Protein AF-X1L634-F1 (afdb_monomer_lite)

Structure (mmCIF, N/CA/C/O backbone):
data_AF-X1L634-F1
#
_entry.id   AF-X1L634-F1
#
loop_
_atom_site.group_PDB
_atom_site.id
_atom_site.type_symbol
_atom_site.label_atom_id
_atom_site.label_alt_id
_atom_site.label_comp_id
_atom_site.label_asym_id
_atom_site.label_entity_id
_atom_site.label_seq_id
_atom_site.pdbx_PDB_ins_code
_atom_site.Cartn_x
_atom_site.Cartn_y
_atom_site.Cartn_z
_atom_site.occupancy
_atom_site.B_iso_or_equiv
_atom_site.auth_seq_id
_atom_site.auth_comp_id
_atom_site.auth_asym_id
_atom_site.auth_atom_id
_atom_site.pdbx_PDB_model_num
ATOM 1 N N . THR A 1 1 ? -13.452 13.736 -0.207 1.00 89.75 1 THR A N 1
ATOM 2 C CA . THR A 1 1 ? -13.355 13.760 1.268 1.00 89.75 1 THR A CA 1
ATOM 3 C C . THR A 1 1 ? -12.512 12.580 1.729 1.00 89.75 1 THR A C 1
ATOM 5 O O . THR A 1 1 ? -12.199 11.724 0.900 1.00 89.75 1 THR A O 1
ATOM 8 N N . TYR A 1 2 ? -12.031 12.598 2.971 1.00 94.56 2 TYR A N 1
ATOM 9 C CA . TYR A 1 2 ? -11.241 11.515 3.565 1.00 94.56 2 TYR A CA 1
ATOM 10 C C . TYR A 1 2 ? -11.591 11.370 5.049 1.00 94.56 2 TYR A C 1
ATOM 12 O O . TYR A 1 2 ? -11.987 12.347 5.691 1.00 94.56 2 TYR A O 1
ATOM 20 N N . GLU A 1 3 ? -11.330 10.192 5.604 1.00 94.62 3 GLU A N 1
ATOM 21 C CA . GLU A 1 3 ? -11.513 9.882 7.019 1.00 94.62 3 GLU A CA 1
ATOM 22 C C . GLU A 1 3 ? -10.282 9.184 7.600 1.00 94.62 3 GLU A C 1
ATOM 24 O O . GLU A 1 3 ? -9.400 8.722 6.872 1.00 94.62 3 GLU A O 1
ATOM 29 N N . THR A 1 4 ? -10.201 9.137 8.928 1.00 96.25 4 THR A N 1
ATOM 30 C CA . THR A 1 4 ? -9.177 8.359 9.629 1.00 96.25 4 THR A CA 1
ATOM 31 C C . THR A 1 4 ? -9.738 6.980 9.942 1.00 96.25 4 THR A C 1
ATOM 33 O O . THR A 1 4 ? -10.678 6.868 10.725 1.00 96.25 4 THR A O 1
ATOM 36 N N . SER A 1 5 ? -9.118 5.937 9.402 1.00 95.94 5 SER A N 1
ATOM 37 C CA . SER A 1 5 ? -9.476 4.548 9.683 1.00 95.94 5 SER A CA 1
ATOM 38 C C . SER A 1 5 ? -8.408 3.896 10.556 1.00 95.94 5 SER A C 1
ATOM 40 O O . SER A 1 5 ? -7.202 4.042 10.324 1.00 95.94 5 SER A O 1
ATOM 42 N N . VAL A 1 6 ? -8.855 3.192 11.593 1.00 97.19 6 VAL A N 1
ATOM 43 C CA . VAL A 1 6 ? -7.981 2.494 12.542 1.00 97.19 6 VAL A CA 1
ATOM 44 C C . VAL A 1 6 ? -7.531 1.168 11.935 1.00 97.19 6 VAL A C 1
ATOM 46 O O . VAL A 1 6 ? -8.321 0.464 11.316 1.00 97.19 6 VAL A O 1
ATOM 49 N N . ASN A 1 7 ? -6.263 0.819 12.142 1.00 96.56 7 ASN A N 1
ATOM 50 C CA . ASN A 1 7 ? -5.641 -0.415 11.679 1.00 96.56 7 ASN A CA 1
ATOM 51 C C . ASN A 1 7 ? -5.010 -1.180 12.857 1.00 96.56 7 ASN A C 1
ATOM 53 O O . ASN A 1 7 ? -3.797 -1.092 13.068 1.00 96.56 7 ASN A O 1
ATOM 57 N N . PRO A 1 8 ? -5.803 -1.907 13.666 1.00 96.31 8 PRO A N 1
ATOM 58 C CA . PRO A 1 8 ? -5.283 -2.619 14.835 1.00 96.31 8 PRO A CA 1
ATOM 59 C C . PRO A 1 8 ? -4.220 -3.666 14.468 1.00 96.31 8 PRO A C 1
ATOM 61 O O . PRO A 1 8 ? -3.242 -3.838 15.201 1.00 96.31 8 PRO A O 1
ATOM 64 N N . GLU A 1 9 ? -4.398 -4.305 13.308 1.00 97.06 9 GLU A N 1
ATOM 65 C CA . GLU A 1 9 ? -3.543 -5.362 12.758 1.00 97.06 9 GLU A CA 1
ATOM 66 C C . GLU A 1 9 ? -2.249 -4.833 12.107 1.00 97.06 9 GLU A C 1
ATOM 68 O O . GLU A 1 9 ? -1.336 -5.613 11.855 1.00 97.06 9 GLU A O 1
ATOM 73 N N . GLY A 1 10 ? -2.133 -3.522 11.857 1.00 97.50 10 GLY A N 1
ATOM 74 C CA . GLY A 1 10 ? -0.923 -2.931 11.273 1.00 97.50 10 GLY A CA 1
ATOM 75 C C . GLY A 1 10 ? 0.283 -3.069 12.200 1.00 97.50 10 GLY A C 1
ATOM 76 O O . GLY A 1 10 ? 0.157 -2.884 13.408 1.00 97.50 10 GLY A O 1
ATOM 77 N N . LEU A 1 11 ? 1.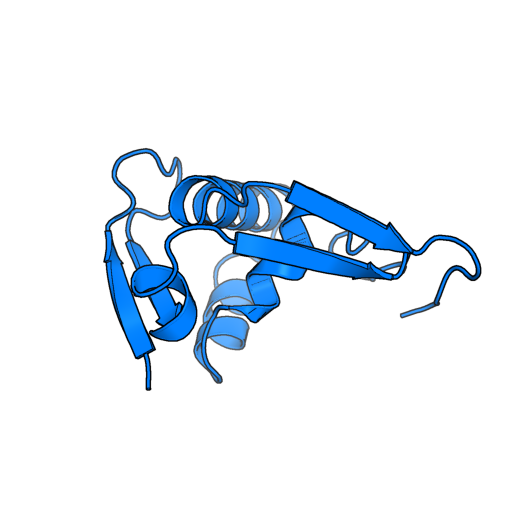465 -3.375 11.674 1.00 98.00 11 LEU A N 1
ATOM 78 C CA . LEU A 1 11 ? 2.656 -3.608 12.486 1.00 98.00 11 LEU A CA 1
ATOM 79 C C . LEU A 1 11 ? 3.248 -2.304 13.040 1.00 98.00 11 LEU A C 1
ATOM 81 O O . LEU A 1 11 ? 3.517 -2.212 14.237 1.00 98.00 11 LEU A O 1
ATOM 85 N N . ILE A 1 12 ? 3.423 -1.290 12.188 1.00 97.62 12 ILE A N 1
ATOM 86 C CA . ILE A 1 12 ? 4.116 -0.034 12.522 1.00 97.62 12 ILE A CA 1
ATOM 87 C C . ILE A 1 12 ? 3.223 1.210 12.393 1.00 97.62 12 ILE A C 1
ATOM 89 O O . ILE A 1 12 ? 3.501 2.238 13.017 1.00 97.62 12 ILE A O 1
ATOM 93 N N . VAL A 1 13 ? 2.132 1.139 11.623 1.00 97.81 13 VAL A N 1
ATOM 94 C CA . VAL A 1 13 ? 1.127 2.201 11.490 1.00 97.81 13 VAL A CA 1
ATOM 95 C C . VAL A 1 13 ? -0.254 1.679 11.883 1.00 97.81 13 VAL A C 1
ATOM 97 O O . VAL A 1 13 ? -0.853 0.842 11.212 1.00 97.81 13 VAL A O 1
ATOM 100 N N . LYS A 1 14 ? -0.788 2.242 12.974 1.00 97.56 14 LYS A N 1
ATOM 101 C CA . LYS A 1 14 ? -2.065 1.834 13.585 1.00 97.56 14 LYS A CA 1
ATOM 102 C C . LYS A 1 14 ? -3.291 2.612 13.104 1.00 97.56 14 LYS A C 1
ATOM 104 O O . LYS A 1 14 ? -4.401 2.339 13.547 1.00 97.56 14 LYS A O 1
ATOM 109 N N . SER A 1 15 ? -3.120 3.601 12.233 1.00 96.81 15 SER A N 1
ATOM 110 C CA . SER A 1 15 ? -4.230 4.296 11.574 1.00 96.81 15 SER A CA 1
ATOM 111 C C . SER A 1 15 ? -3.751 5.036 10.331 1.00 96.81 15 SER A C 1
ATOM 113 O O . SER A 1 15 ? -2.606 5.490 10.271 1.00 96.81 15 SER A O 1
ATOM 115 N N . PHE A 1 16 ? -4.638 5.181 9.352 1.00 97.31 16 PHE A N 1
ATOM 116 C CA . PHE A 1 16 ? -4.377 5.934 8.131 1.00 97.31 16 PHE A CA 1
ATOM 117 C C . PHE A 1 16 ? -5.506 6.918 7.866 1.00 97.31 16 PHE A C 1
ATOM 119 O O . PHE A 1 16 ? -6.671 6.622 8.116 1.00 97.31 16 PHE A O 1
ATOM 126 N N . LYS A 1 17 ? -5.160 8.073 7.295 1.00 96.38 17 LYS A N 1
ATOM 127 C CA . LYS A 1 17 ? -6.143 8.889 6.582 1.00 96.38 17 LYS A CA 1
ATOM 128 C C . LYS A 1 17 ? -6.311 8.297 5.188 1.00 96.38 17 LYS A C 1
ATOM 130 O O . LYS A 1 17 ? -5.323 8.224 4.456 1.00 96.38 17 LYS A O 1
ATOM 135 N N . ILE A 1 18 ? -7.523 7.890 4.834 1.00 95.94 18 ILE A N 1
ATOM 136 C CA . ILE A 1 18 ? -7.853 7.272 3.545 1.00 95.94 18 ILE A CA 1
ATOM 137 C C . ILE A 1 18 ? -9.063 7.961 2.920 1.00 95.94 18 ILE A C 1
ATOM 139 O O . ILE A 1 18 ? -9.885 8.553 3.616 1.00 95.94 18 ILE A O 1
ATOM 143 N N . ILE A 1 19 ? -9.167 7.920 1.594 1.00 95.75 19 ILE A N 1
ATOM 144 C CA . ILE A 1 19 ? -10.339 8.458 0.893 1.00 95.75 19 ILE A CA 1
ATOM 145 C C . ILE A 1 19 ? -11.622 7.708 1.294 1.00 95.75 19 ILE A C 1
ATOM 147 O O . ILE A 1 19 ? -11.627 6.480 1.349 1.00 95.75 19 ILE A O 1
ATOM 151 N N . ASP A 1 20 ? -12.731 8.429 1.486 1.00 94.69 20 ASP A N 1
ATOM 152 C CA . ASP A 1 20 ? -14.012 7.842 1.936 1.00 94.69 20 ASP A CA 1
ATOM 153 C C . ASP A 1 20 ? -14.559 6.758 0.997 1.00 94.69 20 ASP A C 1
ATOM 155 O O . ASP A 1 20 ? -15.373 5.930 1.392 1.00 94.69 20 ASP A O 1
ATOM 159 N N . ALA A 1 21 ? -14.161 6.781 -0.279 1.00 93.38 21 ALA A N 1
ATOM 160 C CA . ALA A 1 21 ? -14.593 5.781 -1.251 1.00 93.38 21 ALA A CA 1
ATOM 161 C C . ALA A 1 21 ? -14.172 4.361 -0.840 1.00 93.38 21 ALA A C 1
ATOM 163 O O . ALA A 1 21 ? -14.868 3.405 -1.155 1.00 93.38 21 ALA A O 1
ATOM 164 N N . VAL A 1 22 ? -13.051 4.231 -0.125 1.00 93.06 22 VAL A N 1
ATOM 165 C CA . VAL A 1 22 ? -12.523 2.946 0.349 1.00 93.06 22 VAL A CA 1
ATOM 166 C C . VAL A 1 22 ? -13.391 2.384 1.468 1.00 93.06 22 VAL A C 1
ATOM 168 O O . VAL A 1 22 ? -13.716 1.205 1.438 1.00 93.06 22 VAL A O 1
ATOM 171 N N . SER A 1 23 ? -13.798 3.211 2.433 1.00 88.38 23 SER A N 1
ATOM 172 C CA . SER A 1 23 ? -14.580 2.745 3.582 1.00 88.38 23 SER A CA 1
ATOM 173 C C . SER A 1 23 ? -16.052 2.503 3.276 1.00 88.38 23 SER A C 1
ATOM 175 O O . SER A 1 23 ? -16.706 1.728 3.967 1.00 88.38 23 SER A O 1
ATOM 177 N N . LYS A 1 24 ? -16.571 3.140 2.225 1.00 92.75 24 LYS A N 1
ATOM 178 C CA . LYS A 1 24 ? -17.954 2.968 1.759 1.00 92.75 24 LYS A CA 1
ATOM 179 C C . LYS A 1 24 ? -18.128 1.808 0.778 1.00 92.75 24 LYS A C 1
ATOM 181 O O . LYS A 1 24 ? -19.258 1.519 0.401 1.00 92.75 24 LYS A O 1
ATOM 186 N N . ALA A 1 25 ? -17.042 1.191 0.318 1.00 94.94 25 ALA A N 1
ATOM 187 C CA . ALA A 1 25 ? -17.101 0.122 -0.668 1.00 94.94 25 ALA A CA 1
ATOM 188 C C . ALA A 1 25 ? -17.295 -1.249 -0.006 1.00 94.94 25 ALA A C 1
ATOM 190 O O . ALA A 1 25 ? -16.574 -1.602 0.924 1.00 94.94 25 ALA A O 1
ATOM 191 N N . ASP A 1 26 ? -18.190 -2.073 -0.556 1.00 96.88 26 ASP A N 1
ATOM 192 C CA . ASP A 1 26 ? -18.341 -3.472 -0.129 1.00 96.88 26 ASP A CA 1
ATOM 193 C C . ASP A 1 26 ? -17.107 -4.318 -0.473 1.00 96.88 26 ASP A C 1
ATOM 195 O O . ASP A 1 26 ? -16.736 -5.256 0.243 1.00 96.88 26 ASP A O 1
ATOM 199 N N . LYS A 1 27 ? -16.489 -4.011 -1.621 1.00 97.19 27 LYS A N 1
ATOM 200 C CA . LYS A 1 27 ? -15.291 -4.663 -2.152 1.00 97.19 27 LYS A CA 1
ATOM 201 C C . LYS A 1 27 ? -14.429 -3.654 -2.891 1.00 97.19 27 LYS A C 1
ATOM 203 O O . LYS A 1 27 ? -14.930 -2.765 -3.573 1.00 97.19 27 LYS A O 1
ATOM 208 N N . ILE A 1 28 ? -13.120 -3.860 -2.810 1.00 96.94 28 ILE A N 1
ATOM 209 C CA . ILE A 1 28 ? -12.126 -3.048 -3.507 1.00 96.94 28 ILE A CA 1
ATOM 210 C C . ILE A 1 28 ? -11.431 -3.918 -4.544 1.00 96.94 28 ILE A C 1
ATOM 212 O O . ILE A 1 28 ? -10.903 -4.982 -4.217 1.00 96.94 28 ILE A O 1
ATOM 216 N N . ILE A 1 29 ? -11.419 -3.443 -5.788 1.00 97.88 29 ILE A N 1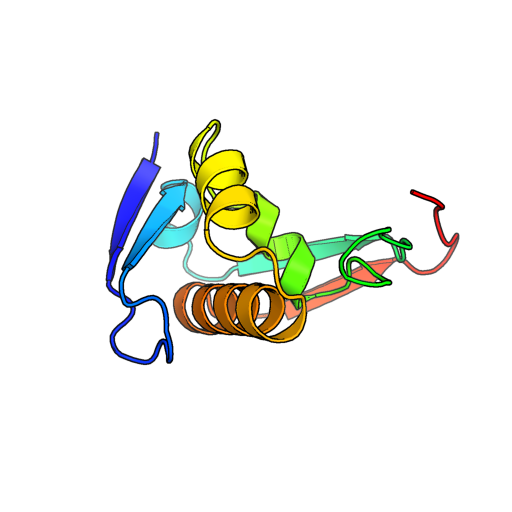
ATOM 217 C CA . ILE A 1 29 ? -10.666 -4.039 -6.890 1.00 97.88 29 ILE A CA 1
ATOM 218 C C . ILE A 1 29 ? -9.571 -3.047 -7.275 1.00 97.88 29 ILE A C 1
ATOM 220 O O . ILE A 1 29 ? -9.850 -1.921 -7.683 1.00 97.88 29 ILE A O 1
ATOM 224 N N . SER A 1 30 ? -8.319 -3.460 -7.112 1.00 97.62 30 SER A N 1
ATOM 225 C CA . SER A 1 30 ? -7.138 -2.654 -7.418 1.00 97.62 30 SER A CA 1
ATOM 226 C C . SER A 1 30 ? -6.632 -3.014 -8.811 1.00 97.62 30 SER A C 1
ATOM 228 O O . SER A 1 30 ? -6.302 -4.171 -9.065 1.00 97.62 30 SER A O 1
ATOM 230 N N . ILE A 1 31 ? -6.573 -2.036 -9.715 1.00 97.19 31 ILE A N 1
ATOM 231 C CA . ILE A 1 31 ? -6.083 -2.210 -11.091 1.00 97.19 31 ILE A CA 1
ATOM 232 C C . ILE A 1 31 ? -4.886 -1.285 -11.304 1.00 97.19 31 ILE A C 1
ATOM 234 O O . ILE A 1 31 ? -4.939 -0.114 -10.923 1.00 97.19 31 ILE A O 1
ATOM 238 N N . TYR A 1 32 ? -3.802 -1.803 -11.882 1.00 96.00 32 TYR A N 1
ATOM 239 C CA . TYR A 1 32 ? -2.563 -1.047 -12.081 1.00 96.00 32 TYR A CA 1
ATOM 240 C C . TYR A 1 32 ? -1.687 -1.637 -13.190 1.00 96.00 32 TYR A C 1
ATOM 242 O O . TYR A 1 32 ? -1.830 -2.795 -13.574 1.00 96.00 32 TYR A O 1
ATOM 250 N N . LYS A 1 33 ? -0.750 -0.829 -13.694 1.00 96.31 33 LYS A N 1
ATOM 251 C CA . LYS A 1 33 ? 0.258 -1.246 -14.679 1.00 96.31 33 LYS A CA 1
ATOM 252 C C . LYS A 1 33 ? 1.464 -1.885 -13.990 1.00 96.31 33 LYS A C 1
ATOM 254 O O . LYS A 1 33 ? 1.839 -1.478 -12.886 1.00 96.31 33 LYS A O 1
ATOM 259 N N . LEU A 1 34 ? 2.128 -2.823 -14.665 1.00 96.88 34 LEU A N 1
ATOM 260 C CA . LEU A 1 34 ? 3.498 -3.191 -14.314 1.00 96.88 34 LEU A CA 1
ATOM 261 C C . LEU A 1 34 ? 4.411 -1.984 -14.571 1.00 96.88 34 LEU A C 1
ATOM 263 O O . LEU A 1 34 ? 4.550 -1.537 -15.707 1.00 96.88 34 LEU A O 1
ATOM 267 N N . LYS A 1 35 ? 5.012 -1.443 -13.510 1.00 96.75 35 LYS A N 1
ATOM 268 C CA . LYS A 1 35 ? 5.892 -0.273 -13.575 1.00 96.75 35 LYS A CA 1
ATOM 269 C C . LYS A 1 35 ? 7.054 -0.413 -12.593 1.00 96.75 35 LYS A C 1
ATOM 271 O O . LYS A 1 35 ? 6.828 -0.889 -11.472 1.00 96.75 35 LYS A O 1
ATOM 276 N N . THR A 1 36 ? 8.248 0.033 -12.984 1.00 97.06 36 THR A N 1
ATOM 277 C CA . THR A 1 36 ? 9.364 0.264 -12.051 1.00 97.06 36 THR A CA 1
ATOM 278 C C . THR A 1 36 ? 9.012 1.345 -11.016 1.00 97.06 36 THR A C 1
ATOM 280 O O . THR A 1 36 ? 7.953 1.975 -11.080 1.00 97.06 36 THR A O 1
ATOM 283 N N . HIS A 1 37 ? 9.855 1.505 -9.998 1.00 95.94 37 HIS A N 1
ATOM 284 C CA . HIS A 1 37 ? 9.811 2.638 -9.076 1.00 95.94 37 HIS A CA 1
ATOM 285 C C . HIS A 1 37 ? 11.189 2.831 -8.434 1.00 95.94 37 HIS A C 1
ATOM 287 O O . HIS A 1 37 ? 11.710 1.897 -7.835 1.00 95.94 37 HIS A O 1
ATOM 293 N N . GLY A 1 38 ? 11.745 4.047 -8.429 1.00 94.69 38 GLY A N 1
ATOM 294 C CA . GLY A 1 38 ? 13.099 4.287 -7.891 1.00 94.69 38 GLY A CA 1
ATOM 295 C C . GLY A 1 38 ? 13.300 3.870 -6.423 1.00 94.69 38 GLY A C 1
ATOM 296 O O . GLY A 1 38 ? 14.336 3.324 -6.071 1.00 94.69 38 GLY A O 1
ATOM 297 N N . PHE A 1 39 ? 12.295 4.084 -5.566 1.00 94.94 39 PHE A N 1
ATOM 298 C CA . PHE A 1 39 ? 12.372 3.708 -4.145 1.00 94.94 39 PHE A CA 1
ATOM 299 C C . PHE A 1 39 ? 11.962 2.263 -3.807 1.00 94.94 39 PHE A C 1
ATOM 301 O O . PHE A 1 39 ? 12.619 1.637 -2.992 1.00 94.94 39 PHE A O 1
ATOM 308 N N . THR A 1 40 ? 10.881 1.725 -4.389 1.00 95.12 40 THR A N 1
ATOM 309 C CA . THR A 1 40 ? 10.355 0.379 -4.063 1.00 95.12 40 THR A CA 1
ATOM 310 C C . THR A 1 40 ? 10.651 -0.665 -5.144 1.00 95.12 40 THR A C 1
ATOM 312 O O . THR A 1 40 ? 10.046 -1.733 -5.137 1.00 95.12 40 THR A O 1
ATOM 315 N N . TYR A 1 41 ? 11.547 -0.347 -6.084 1.00 94.62 41 TYR A N 1
ATOM 316 C CA . TYR A 1 41 ? 11.911 -1.081 -7.310 1.00 94.62 41 TYR A CA 1
ATOM 317 C C . TYR A 1 41 ? 10.780 -1.266 -8.327 1.00 94.62 41 TYR A C 1
ATOM 319 O O . TYR A 1 41 ? 10.981 -1.043 -9.520 1.00 94.62 41 TYR A O 1
ATOM 327 N N . ILE A 1 42 ? 9.580 -1.609 -7.864 1.00 95.06 42 ILE A N 1
ATOM 328 C CA . ILE A 1 42 ? 8.351 -1.723 -8.647 1.00 95.06 42 ILE A CA 1
ATOM 329 C C . ILE A 1 42 ? 7.174 -1.068 -7.915 1.00 95.06 42 ILE A C 1
ATOM 331 O O . ILE A 1 42 ? 7.225 -0.799 -6.710 1.00 95.06 42 ILE A O 1
ATOM 335 N N . THR A 1 43 ? 6.092 -0.816 -8.652 1.00 93.12 43 THR A N 1
ATOM 336 C CA . THR A 1 43 ? 4.801 -0.428 -8.067 1.00 93.12 43 THR A CA 1
ATOM 337 C C . THR A 1 43 ? 4.079 -1.670 -7.515 1.00 93.12 43 THR A C 1
ATOM 339 O O . THR A 1 43 ? 4.061 -1.897 -6.309 1.00 93.12 43 THR A O 1
ATOM 342 N N . GLY A 1 44 ? 3.536 -2.541 -8.370 1.00 95.00 44 GLY A N 1
ATOM 343 C CA . GLY A 1 44 ? 2.868 -3.771 -7.916 1.00 95.00 44 GLY A CA 1
ATOM 344 C C . GLY A 1 44 ? 1.616 -3.549 -7.047 1.00 95.00 44 GLY A C 1
ATOM 345 O O . GLY A 1 44 ? 1.180 -2.418 -6.827 1.00 95.00 44 GLY A O 1
ATOM 346 N N . ALA A 1 45 ? 1.035 -4.648 -6.546 1.00 96.44 45 ALA A N 1
ATOM 347 C CA . ALA A 1 45 ? -0.250 -4.646 -5.827 1.00 96.44 45 ALA A CA 1
ATOM 348 C C . ALA A 1 45 ? -0.247 -3.733 -4.597 1.00 96.44 45 ALA A C 1
ATOM 350 O O . ALA A 1 45 ? -1.142 -2.913 -4.404 1.00 96.44 45 ALA A O 1
ATOM 351 N N . VAL A 1 46 ? 0.794 -3.872 -3.777 1.00 97.31 46 VAL A N 1
ATOM 352 C CA . VAL A 1 46 ? 0.888 -3.227 -2.468 1.00 97.31 46 VAL A CA 1
ATOM 353 C C . VAL A 1 46 ? 1.124 -1.720 -2.608 1.00 97.31 46 VAL A C 1
ATOM 355 O O . VAL A 1 46 ? 0.386 -0.928 -2.022 1.00 97.31 46 VAL A O 1
ATOM 358 N N . LYS A 1 47 ? 2.090 -1.284 -3.432 1.00 97.00 47 LYS A N 1
ATOM 359 C CA . LYS A 1 47 ? 2.376 0.152 -3.600 1.00 97.00 47 LYS A CA 1
ATOM 360 C C . LYS A 1 47 ? 1.238 0.889 -4.294 1.00 97.00 47 LYS A C 1
ATOM 362 O O . LYS A 1 47 ? 1.047 2.066 -3.999 1.00 97.00 47 LYS A O 1
ATOM 367 N N . ASN A 1 48 ? 0.479 0.229 -5.177 1.00 97.19 48 ASN A N 1
ATOM 368 C CA . ASN A 1 48 ? -0.649 0.866 -5.861 1.00 97.19 48 ASN A CA 1
ATOM 369 C C . ASN A 1 48 ? -1.645 1.490 -4.867 1.00 97.19 48 ASN A C 1
ATOM 371 O O . ASN A 1 48 ? -2.116 2.611 -5.061 1.00 97.19 48 ASN A O 1
ATOM 375 N N . LEU A 1 49 ? -1.887 0.813 -3.741 1.00 97.31 49 LEU A N 1
ATOM 376 C CA . LEU A 1 49 ? -2.815 1.269 -2.702 1.00 97.31 49 LEU A CA 1
ATOM 377 C C . LEU A 1 49 ? -2.328 2.507 -1.950 1.00 97.31 49 LEU A C 1
ATOM 379 O O . LEU A 1 49 ? -3.138 3.213 -1.356 1.00 97.31 49 LEU A O 1
ATOM 383 N N . PHE A 1 50 ? -1.043 2.863 -2.044 1.00 97.00 50 PHE A N 1
ATOM 384 C CA . PHE A 1 50 ? -0.560 4.160 -1.567 1.00 97.00 50 PHE A CA 1
ATOM 385 C C . PHE A 1 50 ? -1.261 5.336 -2.275 1.00 97.00 50 PHE A C 1
ATOM 387 O O . PHE A 1 50 ? -1.308 6.457 -1.763 1.00 97.00 50 PHE A O 1
ATOM 394 N N . GLY A 1 51 ? -1.875 5.071 -3.435 1.00 95.62 51 GLY A N 1
ATOM 395 C CA . GLY A 1 51 ? -2.831 5.936 -4.118 1.00 95.62 51 GLY A CA 1
ATOM 396 C C . GLY A 1 51 ? -3.960 6.461 -3.223 1.00 95.62 51 GLY A C 1
ATOM 397 O O . GLY A 1 51 ? -4.336 7.622 -3.380 1.00 95.62 51 GLY A O 1
ATOM 398 N N . LEU A 1 52 ? -4.422 5.653 -2.262 1.00 96.31 52 LEU A N 1
ATOM 399 C CA . LEU A 1 52 ? -5.586 5.902 -1.400 1.00 96.31 52 LEU A CA 1
ATOM 400 C C . LEU A 1 52 ? -5.328 6.917 -0.276 1.00 96.31 52 LEU A C 1
ATOM 402 O O . LEU A 1 52 ? -6.273 7.414 0.338 1.00 96.31 52 LEU A O 1
ATOM 406 N N . ILE A 1 53 ? -4.060 7.239 -0.010 1.00 96.69 53 ILE A N 1
ATOM 407 C CA . ILE A 1 53 ? -3.666 8.251 0.973 1.00 96.69 53 ILE A CA 1
ATOM 408 C C . ILE A 1 53 ? -3.908 9.655 0.388 1.00 96.69 53 ILE A C 1
ATOM 410 O O . ILE A 1 53 ? -3.427 9.949 -0.704 1.00 96.69 53 ILE A O 1
ATOM 414 N N . PRO A 1 54 ? -4.607 10.576 1.069 1.00 93.75 54 PRO A N 1
ATOM 415 C CA . PRO A 1 54 ? -4.952 11.873 0.497 1.00 93.75 54 PRO A CA 1
ATOM 416 C C . PRO A 1 54 ? -3.787 12.874 0.545 1.00 93.75 54 PRO A C 1
ATOM 418 O O . PRO A 1 54 ? -3.218 13.145 1.609 1.00 93.75 54 PRO A O 1
ATOM 421 N N . GLY A 1 55 ? -3.499 13.493 -0.606 1.00 87.62 55 GLY A N 1
ATOM 422 C CA . GLY A 1 55 ? -2.691 14.711 -0.739 1.00 87.62 55 GLY A CA 1
ATOM 423 C C . GLY A 1 55 ? -1.339 14.676 -0.017 1.00 87.62 55 GLY A C 1
ATOM 424 O O . GLY A 1 55 ? -0.546 13.749 -0.187 1.00 87.62 55 GLY A O 1
ATOM 425 N N . LEU A 1 56 ? -1.092 15.699 0.811 1.00 87.94 56 LEU A N 1
ATOM 426 C CA . LEU A 1 56 ? 0.176 15.931 1.517 1.00 87.94 56 LEU A CA 1
ATOM 427 C C . LEU A 1 56 ? 0.565 14.815 2.501 1.00 87.94 56 LEU A C 1
ATOM 429 O O . LEU A 1 56 ? 1.743 14.681 2.829 1.00 87.94 56 LEU A O 1
ATOM 433 N N . ASN A 1 57 ? -0.377 13.966 2.934 1.00 91.25 57 ASN A N 1
ATOM 434 C CA . ASN A 1 57 ? -0.048 12.842 3.818 1.00 91.25 57 ASN A CA 1
ATOM 435 C C . ASN A 1 57 ? 0.923 11.859 3.141 1.00 91.25 57 ASN A C 1
ATOM 437 O O . ASN A 1 57 ? 1.761 11.270 3.821 1.00 91.25 57 ASN A O 1
ATOM 441 N N . LYS A 1 58 ? 0.885 11.737 1.803 1.00 93.31 58 LYS A N 1
ATOM 442 C CA . LYS A 1 58 ? 1.844 10.915 1.047 1.00 93.31 58 LYS A CA 1
ATOM 443 C C . LYS A 1 58 ? 3.286 11.382 1.230 1.00 93.31 58 LYS A C 1
ATOM 445 O O . LYS A 1 58 ? 4.186 10.549 1.329 1.00 93.31 58 LYS A O 1
ATOM 450 N N . ILE A 1 59 ? 3.498 12.697 1.273 1.00 92.81 59 ILE A N 1
ATOM 451 C CA . ILE A 1 59 ? 4.821 13.293 1.486 1.00 92.81 59 ILE A CA 1
ATOM 452 C C . ILE A 1 59 ? 5.285 12.967 2.905 1.00 92.81 59 ILE A C 1
ATOM 454 O O . ILE A 1 59 ? 6.378 12.440 3.079 1.00 92.81 59 ILE A O 1
ATOM 458 N N . GLY A 1 60 ? 4.410 13.160 3.900 1.00 94.50 60 GLY A N 1
ATOM 459 C CA . GLY A 1 60 ? 4.709 12.834 5.296 1.00 94.50 60 GLY A CA 1
ATOM 460 C C . GLY A 1 60 ? 5.158 11.382 5.502 1.00 94.50 60 GLY A C 1
ATOM 461 O O . GLY A 1 60 ? 6.109 11.137 6.240 1.00 94.50 60 GLY A O 1
ATOM 462 N N . PHE A 1 61 ? 4.542 10.420 4.807 1.00 96.31 61 PHE A N 1
ATOM 463 C CA . PHE A 1 61 ? 4.966 9.018 4.860 1.00 96.31 61 PHE A CA 1
ATOM 464 C C . PHE A 1 61 ? 6.354 8.778 4.251 1.00 96.31 61 PHE A C 1
ATOM 466 O O . PHE A 1 61 ? 7.141 8.048 4.847 1.00 96.31 61 PHE A O 1
ATOM 473 N N . HIS A 1 62 ? 6.687 9.410 3.122 1.00 94.25 62 HIS A N 1
ATOM 474 C CA . HIS A 1 62 ? 8.030 9.305 2.535 1.00 94.25 62 HIS A CA 1
ATOM 475 C C . HIS A 1 62 ? 9.101 9.967 3.410 1.00 94.25 62 HIS A C 1
ATOM 477 O O . HIS A 1 62 ? 10.205 9.445 3.530 1.00 94.25 62 HIS A O 1
ATOM 483 N N . THR A 1 63 ? 8.780 11.091 4.057 1.00 94.56 63 THR A N 1
ATOM 484 C CA . THR A 1 63 ? 9.703 11.754 4.988 1.00 94.56 63 THR A CA 1
ATOM 485 C C . THR A 1 63 ? 9.907 10.935 6.260 1.00 94.56 63 THR A C 1
ATOM 487 O O . THR A 1 63 ? 11.020 10.864 6.768 1.00 94.56 63 THR A O 1
ATOM 490 N N . ARG A 1 64 ? 8.849 10.298 6.777 1.00 95.62 64 ARG A N 1
ATOM 491 C CA . ARG A 1 64 ? 8.910 9.490 8.001 1.00 95.62 64 ARG A CA 1
ATOM 492 C C . ARG A 1 64 ? 9.606 8.143 7.791 1.00 95.62 64 ARG A C 1
ATOM 494 O O . ARG A 1 64 ? 10.320 7.689 8.679 1.00 95.62 64 ARG A O 1
ATOM 501 N N . PHE A 1 65 ? 9.381 7.498 6.650 1.00 96.94 65 PHE A N 1
ATOM 502 C CA . PHE A 1 65 ? 9.881 6.158 6.350 1.00 96.94 65 PHE A CA 1
ATOM 503 C C . PHE A 1 65 ? 10.877 6.209 5.184 1.00 96.94 65 PHE A C 1
ATOM 505 O O . PHE A 1 65 ? 10.560 5.837 4.060 1.00 96.94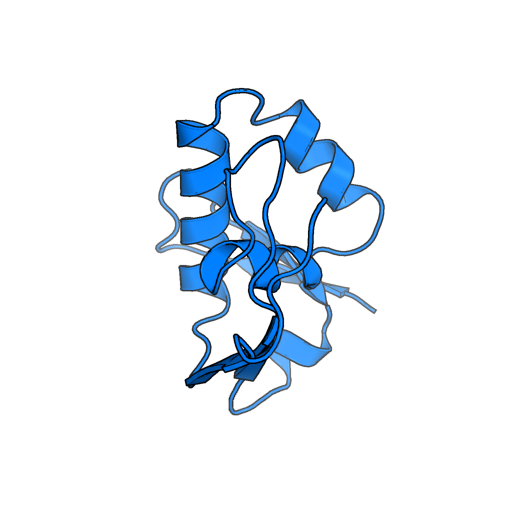 65 PHE A O 1
ATOM 512 N N . GLN A 1 66 ? 12.088 6.699 5.463 1.00 95.25 66 GLN A N 1
ATOM 513 C CA . GLN A 1 66 ? 13.157 6.858 4.462 1.00 95.25 66 GLN A CA 1
ATOM 514 C C . GLN A 1 66 ? 13.889 5.551 4.131 1.00 95.25 66 GLN A C 1
ATOM 516 O O . GLN A 1 66 ? 14.497 5.427 3.072 1.00 95.25 66 GLN A O 1
ATOM 521 N N . ASN A 1 67 ? 13.840 4.574 5.036 1.00 96.81 67 ASN A N 1
ATOM 522 C CA . ASN A 1 67 ? 14.347 3.232 4.785 1.00 96.81 67 ASN A CA 1
ATOM 523 C C . ASN A 1 67 ? 13.286 2.413 4.027 1.00 96.81 67 ASN A C 1
ATOM 525 O O . ASN A 1 67 ? 12.103 2.449 4.377 1.00 96.81 67 ASN A O 1
ATOM 529 N N . ILE A 1 68 ? 13.721 1.677 3.000 1.00 96.75 68 ILE A N 1
ATOM 530 C CA . ILE A 1 68 ? 12.839 0.904 2.117 1.00 96.75 68 ILE A CA 1
ATOM 531 C C 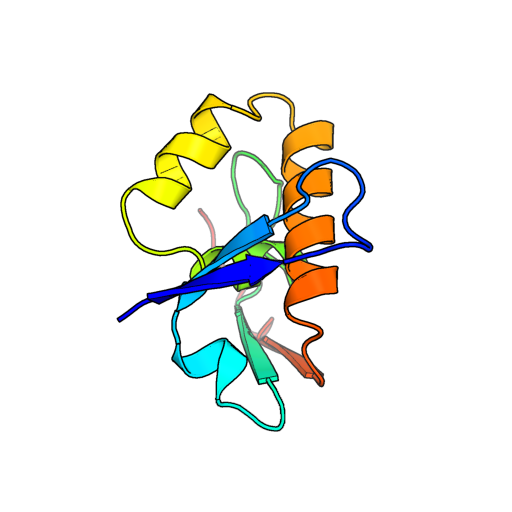. ILE A 1 68 ? 12.054 -0.183 2.861 1.00 96.75 68 ILE A C 1
ATOM 533 O O . ILE A 1 68 ? 10.876 -0.369 2.560 1.00 96.75 68 ILE A O 1
ATOM 537 N N . ASP A 1 69 ? 12.649 -0.851 3.850 1.00 97.31 69 ASP A N 1
ATOM 538 C CA . ASP A 1 69 ? 11.994 -1.919 4.611 1.00 97.31 69 ASP A CA 1
ATOM 539 C C . ASP A 1 69 ? 10.867 -1.341 5.465 1.00 97.31 69 ASP A C 1
ATOM 541 O O . ASP A 1 69 ? 9.738 -1.830 5.438 1.00 97.31 69 ASP A O 1
ATOM 545 N N . HIS A 1 70 ? 11.125 -0.221 6.146 1.00 98.06 70 HIS A N 1
ATOM 546 C CA . HIS A 1 70 ? 10.096 0.475 6.918 1.00 98.06 70 HIS A CA 1
ATOM 547 C C . HIS A 1 70 ? 8.996 1.065 6.030 1.00 98.06 70 HIS A C 1
ATOM 549 O O . HIS A 1 70 ? 7.818 0.998 6.385 1.00 98.06 70 HIS A O 1
ATOM 555 N N . PHE A 1 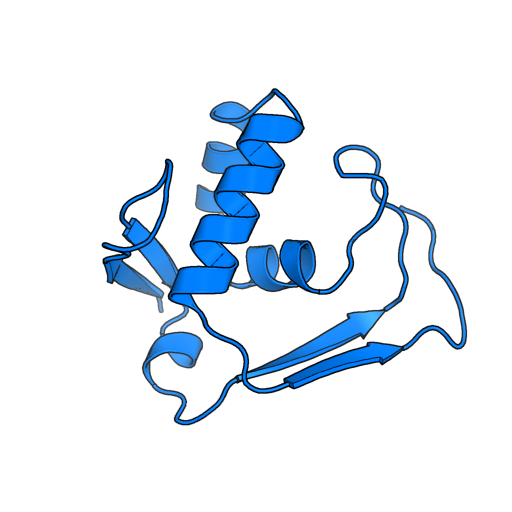71 ? 9.345 1.631 4.870 1.00 98.12 71 PHE A N 1
ATOM 556 C CA . PHE A 1 71 ? 8.341 2.132 3.935 1.00 98.12 71 PHE A CA 1
ATOM 557 C C . PHE A 1 71 ? 7.475 0.990 3.408 1.00 98.12 71 PHE A C 1
ATOM 559 O O . PHE A 1 71 ? 6.252 1.094 3.410 1.00 98.12 71 PHE A O 1
ATOM 566 N N . SER A 1 72 ? 8.097 -0.121 3.018 1.00 97.88 72 SER A N 1
ATOM 567 C CA . SER A 1 72 ? 7.402 -1.313 2.533 1.00 97.88 72 SER A CA 1
ATOM 568 C C . SER A 1 72 ? 6.494 -1.902 3.607 1.00 97.88 72 SER A C 1
ATOM 570 O O . SER A 1 72 ? 5.342 -2.213 3.317 1.00 97.88 72 SER A O 1
ATOM 572 N N . GLN A 1 73 ? 6.947 -1.953 4.860 1.00 98.50 73 GLN A N 1
ATOM 573 C CA . GLN A 1 73 ? 6.116 -2.388 5.978 1.00 98.50 73 GLN A CA 1
ATOM 574 C C . GLN A 1 73 ? 4.912 -1.462 6.203 1.00 98.50 73 GLN A C 1
ATOM 576 O O . GLN A 1 73 ? 3.805 -1.944 6.425 1.00 98.50 73 GLN A O 1
ATOM 581 N N . MET A 1 74 ? 5.077 -0.142 6.073 1.00 98.25 74 MET A N 1
ATOM 582 C CA . MET A 1 74 ? 3.948 0.794 6.131 1.00 98.25 74 MET A CA 1
ATOM 583 C C . MET A 1 74 ? 2.939 0.538 5.001 1.00 98.25 74 MET A C 1
ATOM 585 O O . MET A 1 74 ? 1.732 0.601 5.232 1.00 98.25 74 MET A O 1
ATOM 589 N N . LEU A 1 75 ? 3.401 0.207 3.791 1.00 98.31 75 LEU A N 1
ATOM 590 C CA . LEU A 1 75 ? 2.496 -0.162 2.700 1.00 98.31 75 LEU A CA 1
ATOM 591 C C . LEU A 1 75 ? 1.758 -1.477 2.978 1.00 98.31 75 LEU A C 1
ATOM 593 O O . LEU A 1 75 ? 0.591 -1.596 2.613 1.00 98.31 75 LEU A O 1
ATOM 597 N N . LEU A 1 76 ? 2.413 -2.455 3.611 1.00 98.25 76 LEU A N 1
ATOM 598 C CA . LEU A 1 76 ? 1.766 -3.699 4.035 1.00 98.25 76 LEU A CA 1
ATOM 599 C C . LEU A 1 76 ? 0.685 -3.426 5.081 1.00 98.25 76 LEU A C 1
ATOM 601 O O . LEU A 1 76 ? -0.416 -3.958 4.965 1.00 98.25 76 LEU A O 1
ATOM 605 N N . ASP A 1 77 ? 0.942 -2.534 6.037 1.00 98.56 77 ASP A N 1
ATOM 606 C CA . ASP A 1 77 ? -0.074 -2.104 6.997 1.00 98.56 77 ASP A CA 1
ATOM 607 C C . ASP A 1 77 ? -1.274 -1.464 6.277 1.00 98.56 77 ASP A C 1
ATOM 609 O O . ASP A 1 77 ? -2.423 -1.764 6.598 1.00 98.56 77 ASP A O 1
ATOM 613 N N . LEU A 1 78 ? -1.031 -0.632 5.258 1.00 97.94 78 LEU A N 1
ATOM 614 C CA . LEU A 1 78 ? -2.095 -0.054 4.431 1.00 97.94 78 LEU A CA 1
ATOM 615 C C . LEU A 1 78 ? -2.856 -1.124 3.628 1.00 97.94 78 LEU A C 1
ATOM 617 O O . LEU A 1 78 ? -4.078 -1.045 3.494 1.00 97.94 78 LEU A O 1
ATOM 621 N N . TYR A 1 79 ? -2.162 -2.139 3.113 1.00 97.94 79 TYR A N 1
ATOM 622 C CA . TYR A 1 79 ? -2.782 -3.278 2.436 1.00 97.94 79 TYR A CA 1
ATOM 623 C C . TYR A 1 79 ? -3.697 -4.059 3.392 1.00 97.94 79 TYR A C 1
ATOM 625 O O . TYR A 1 79 ? -4.826 -4.387 3.032 1.00 97.94 79 TYR A O 1
ATOM 633 N N . ILE A 1 80 ? -3.251 -4.287 4.632 1.00 97.00 80 ILE A N 1
ATOM 634 C CA . ILE A 1 80 ? -4.041 -4.937 5.689 1.00 97.00 80 ILE A CA 1
ATOM 635 C C . ILE A 1 80 ? -5.258 -4.097 6.073 1.00 97.00 80 ILE A C 1
ATOM 637 O O . ILE A 1 80 ? -6.318 -4.664 6.307 1.00 97.00 80 ILE A O 1
ATOM 641 N N . LEU A 1 81 ? -5.149 -2.767 6.115 1.00 96.94 81 LEU A N 1
ATOM 642 C CA . LEU A 1 81 ? -6.303 -1.906 6.387 1.00 96.94 81 LEU A CA 1
ATOM 643 C C . LEU A 1 81 ? -7.339 -1.979 5.256 1.00 96.94 81 LEU A C 1
ATOM 645 O O . LEU A 1 81 ? -8.537 -2.050 5.508 1.00 96.94 81 LEU A O 1
ATOM 649 N N . THR A 1 82 ? -6.875 -1.917 4.009 1.00 95.94 82 THR A N 1
ATOM 650 C CA . THR A 1 82 ? -7.745 -1.752 2.834 1.00 95.94 82 THR A CA 1
ATOM 651 C C . THR A 1 82 ? -8.301 -3.072 2.303 1.00 95.94 82 THR A C 1
ATOM 653 O O . THR A 1 82 ? -9.333 -3.058 1.644 1.00 95.94 82 THR A O 1
ATOM 656 N N . LYS A 1 83 ? -7.648 -4.206 2.590 1.00 94.81 83 LYS A N 1
ATOM 657 C CA . LYS A 1 83 ? -8.055 -5.579 2.226 1.00 94.81 83 LYS A CA 1
ATOM 658 C C . LYS A 1 83 ? -8.692 -5.682 0.824 1.00 94.81 83 LYS A C 1
ATOM 660 O O . LYS A 1 83 ? -9.853 -6.093 0.721 1.00 94.81 83 LYS A O 1
ATOM 665 N N . PRO A 1 84 ? -7.979 -5.323 -0.269 1.00 97.12 84 PRO A N 1
ATOM 666 C CA . PRO A 1 84 ? -8.532 -5.463 -1.612 1.00 97.12 84 PRO A CA 1
ATOM 667 C C . PRO A 1 84 ? -8.974 -6.901 -1.874 1.00 97.12 84 PRO A C 1
ATOM 669 O O . PRO A 1 84 ? -8.242 -7.848 -1.587 1.00 97.12 84 PRO A O 1
ATOM 672 N N . ALA A 1 85 ? -10.162 -7.060 -2.449 1.00 98.25 85 ALA A N 1
ATOM 673 C CA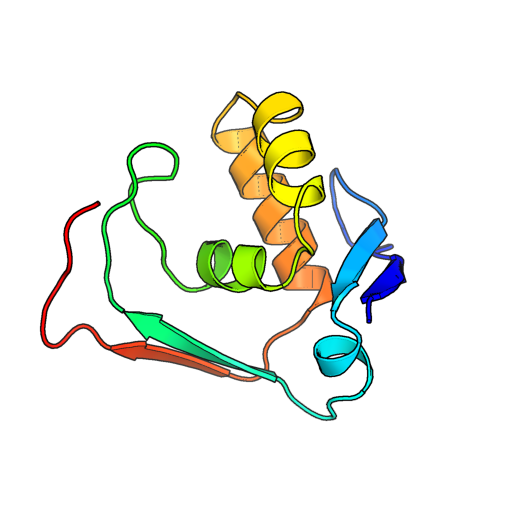 . ALA A 1 85 ? -10.719 -8.366 -2.782 1.00 98.25 85 ALA A CA 1
ATOM 674 C C . ALA A 1 85 ? -10.034 -8.981 -4.010 1.00 98.25 85 ALA A C 1
ATOM 676 O O . ALA A 1 85 ? -9.948 -10.201 -4.128 1.00 98.25 85 ALA A O 1
ATOM 677 N N . LEU A 1 86 ? -9.555 -8.133 -4.924 1.00 98.25 86 LEU A N 1
ATOM 678 C CA . LEU A 1 86 ? -8.864 -8.545 -6.138 1.00 98.25 86 LEU A CA 1
ATOM 679 C C . LEU A 1 86 ? -7.837 -7.487 -6.551 1.00 98.25 86 LEU A C 1
ATOM 681 O O . LEU A 1 86 ? -8.108 -6.286 -6.498 1.00 98.25 86 LEU A O 1
ATOM 685 N N . ASN A 1 87 ? -6.672 -7.946 -7.002 1.00 98.19 87 ASN A N 1
ATOM 686 C CA . ASN A 1 87 ? -5.641 -7.115 -7.614 1.00 98.19 87 ASN A CA 1
ATOM 687 C C . ASN A 1 87 ? -5.411 -7.604 -9.049 1.00 98.19 87 ASN A C 1
ATOM 689 O O . ASN A 1 87 ? -5.125 -8.783 -9.251 1.00 98.19 87 ASN A O 1
ATOM 693 N N . ILE A 1 88 ? -5.530 -6.710 -10.030 1.00 98.31 88 ILE A N 1
ATOM 694 C CA . ILE A 1 88 ? -5.314 -7.002 -11.450 1.00 98.31 88 ILE A CA 1
ATOM 695 C C . ILE A 1 88 ? -4.158 -6.136 -11.943 1.00 98.31 88 ILE A C 1
ATOM 697 O O . ILE A 1 88 ? -4.248 -4.908 -11.967 1.00 98.31 88 ILE A O 1
ATOM 701 N N . MET A 1 89 ? -3.075 -6.789 -12.353 1.00 97.94 89 MET A N 1
ATOM 702 C CA . MET A 1 89 ? -1.941 -6.122 -12.979 1.00 97.94 89 MET A CA 1
ATOM 703 C C . MET A 1 89 ? -2.044 -6.251 -14.497 1.00 97.94 89 MET A C 1
ATOM 705 O O . MET A 1 89 ? -2.035 -7.360 -15.027 1.00 97.94 89 MET A O 1
ATOM 709 N N . ASP A 1 90 ? -2.071 -5.122 -15.197 1.00 97.56 90 ASP A N 1
ATOM 710 C CA . ASP A 1 90 ? -1.811 -5.087 -16.633 1.00 97.56 90 ASP A CA 1
ATOM 711 C C . ASP A 1 90 ? -0.295 -5.011 -16.873 1.00 97.56 90 ASP A C 1
ATOM 713 O O . ASP A 1 90 ? 0.350 -3.985 -16.633 1.00 97.56 90 ASP A O 1
ATOM 717 N N . ALA A 1 91 ? 0.257 -6.122 -17.359 1.00 96.44 91 ALA A N 1
ATOM 718 C CA . ALA A 1 91 ? 1.662 -6.277 -17.721 1.00 96.44 91 ALA A CA 1
ATOM 719 C C . ALA A 1 91 ? 1.887 -6.402 -19.241 1.00 96.44 91 ALA A C 1
ATOM 721 O O . ALA A 1 91 ? 2.954 -6.847 -19.654 1.00 96.44 91 ALA A O 1
ATOM 722 N N . VAL A 1 92 ? 0.917 -6.006 -20.081 1.00 97.38 92 VAL A N 1
ATOM 723 C CA . VAL A 1 92 ? 1.064 -6.050 -21.552 1.00 97.38 92 VAL A CA 1
ATOM 724 C C . VAL A 1 92 ? 2.223 -5.161 -22.010 1.00 97.38 92 VAL A C 1
ATOM 726 O O . VAL A 1 92 ? 2.998 -5.542 -22.881 1.00 97.38 92 VAL A O 1
ATOM 729 N N . ILE A 1 93 ? 2.359 -3.983 -21.393 1.00 95.31 93 ILE A N 1
ATOM 730 C CA . ILE A 1 93 ? 3.513 -3.093 -21.557 1.00 95.31 93 ILE A CA 1
ATOM 731 C C . ILE A 1 93 ? 3.968 -2.664 -20.167 1.00 95.31 93 ILE A C 1
ATOM 733 O O . ILE A 1 93 ? 3.192 -2.047 -19.429 1.00 95.31 93 ILE A O 1
ATOM 737 N N . ALA A 1 94 ? 5.221 -2.980 -19.839 1.00 95.25 94 ALA A N 1
ATOM 738 C CA . ALA A 1 94 ? 5.877 -2.494 -18.636 1.00 95.25 94 ALA A CA 1
ATOM 739 C C . ALA A 1 94 ? 6.288 -1.026 -18.814 1.00 95.25 94 ALA A C 1
ATOM 741 O O . ALA A 1 94 ? 6.815 -0.638 -19.856 1.00 95.25 94 ALA A O 1
ATOM 742 N N . MET A 1 95 ? 6.035 -0.214 -17.792 1.00 96.38 95 MET A N 1
ATOM 743 C CA . MET A 1 95 ? 6.339 1.214 -17.793 1.00 96.38 95 MET A CA 1
ATOM 744 C C . MET A 1 95 ? 7.576 1.518 -16.944 1.00 96.38 95 MET A C 1
ATOM 746 O O . MET A 1 95 ? 7.798 0.901 -15.900 1.00 96.38 95 MET A O 1
ATOM 750 N N . GLU A 1 96 ? 8.349 2.509 -17.372 1.00 94.06 96 GLU A N 1
ATOM 751 C CA . GLU A 1 96 ? 9.445 3.076 -16.586 1.00 94.06 96 GLU A CA 1
ATOM 752 C C . GLU A 1 96 ? 8.943 4.229 -15.699 1.00 94.06 96 GLU A C 1
ATOM 754 O O . GLU A 1 96 ? 7.905 4.849 -15.967 1.00 94.06 96 GLU A O 1
ATOM 759 N N . GLY A 1 97 ? 9.654 4.455 -14.595 1.00 79.56 97 GLY A N 1
ATOM 760 C CA . GLY A 1 97 ? 9.477 5.542 -13.630 1.00 79.56 97 GLY A CA 1
ATOM 761 C C . GLY A 1 97 ? 9.352 5.059 -12.199 1.00 79.56 97 GLY A C 1
ATOM 762 O O . GLY A 1 97 ? 9.840 3.949 -11.903 1.00 79.56 97 GLY A O 1
#

Foldseek 3Di:
DWDKDAQCPQDPDGIATFRVVLVPDPAAEAEEEFEQDPQQRTCPDLNSLLVGHDDCVSVVLCVVCVDSVSSSSVSVSSCSRRVHPYYHYDHVDYYYD

Secondary structure (DSSP, 8-state):
-EEEEE-TT-SS--EEEEEHHHHT-S--EEEEEEEEETTTEE-HHHHHGGGGS-TTHHHHHHHH--SHHHHHHHHHHHHHHH--SEEEEEEEEEE--

Organism: NCBI:txid412755

pLDDT: mean 95.81, std 2.75, range [79.56, 98.56]

Radius of gyration: 13.25 Å; chains: 1; bounding box: 33×24×36 Å

Sequence (97 aa):
TYETSVNPEGLIVKSFKIIDAVSKADKIISIYKLKTHGFTYITGAVKNLFGLIPGLNKIGFHTRFQNIDHFSQMLLDLYILTKPALNIMDAVIAMEG

InterPro domains:
  IPR007160 Domain of unknown function DUF362 [PF04015] (8-97)